Protein AF-A0A8T5P293-F1 (afdb_monomer_lite)

Sequence (88 aa):
MKQEMSSVDVAALVKELRPRLLDAKIMKIYQHSPDELRIGLHIFKEGRTNLVIEAGRRLHLTAHPEEAQKLPQSFPMLLRKHLTGGRI

pLDDT: mean 89.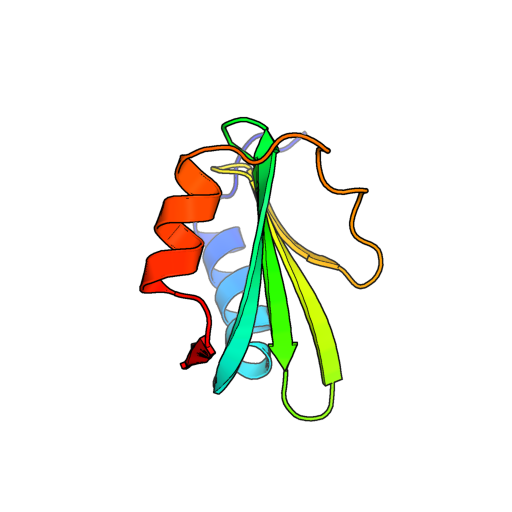95, std 7.84, range [54.69, 96.75]

Foldseek 3Di:
DDAFDDPVNVVVVCVVCVVFQAFWAWAAKAAPDPQKIKTWTQTPPVGIWIWIGGPRHDTDIDPDDDDGDPDDDPVSVVCCVPRHRHGD

Radius of gyration: 13.33 Å; chains: 1; bounding box: 36×22×31 Å

Secondary structure (DSSP, 8-state):
---S--HHHHHHHHHHHHHHHTTPEEEEEEEEETTEEEEEEEETTTEEEEEEEETTTEEEEESSPPPPPSSPPHHHHHHHHHHTT-B-

Structure (mmCIF, N/CA/C/O backbone):
data_AF-A0A8T5P293-F1
#
_entry.id   AF-A0A8T5P293-F1
#
loop_
_atom_site.group_PDB
_atom_site.id
_atom_site.type_symbol
_atom_site.label_atom_id
_atom_site.label_alt_id
_atom_site.label_comp_id
_atom_site.label_asym_id
_atom_site.label_entity_id
_atom_site.label_seq_id
_atom_site.pdbx_PDB_ins_code
_atom_site.Cartn_x
_atom_site.Cartn_y
_atom_site.Cartn_z
_atom_site.occupancy
_atom_site.B_iso_or_equiv
_atom_site.auth_seq_id
_atom_site.auth_comp_id
_atom_site.auth_asym_id
_atom_site.auth_atom_id
_atom_site.pdbx_PDB_model_num
ATOM 1 N N . MET A 1 1 ? -26.466 7.365 -2.643 1.00 54.69 1 MET A N 1
ATOM 2 C CA . MET A 1 1 ? -24.985 7.390 -2.689 1.00 54.69 1 MET A CA 1
ATOM 3 C C . MET A 1 1 ? -24.495 5.980 -2.394 1.00 54.69 1 MET A C 1
ATOM 5 O O . MET A 1 1 ? -25.001 5.395 -1.445 1.00 54.69 1 MET A O 1
ATOM 9 N N . LYS A 1 2 ? -23.620 5.398 -3.225 1.00 57.69 2 LYS A N 1
ATOM 10 C CA . LYS A 1 2 ? -23.153 4.008 -3.060 1.00 57.69 2 LYS A CA 1
ATOM 11 C C . LYS A 1 2 ? -22.301 3.923 -1.785 1.00 57.69 2 LYS A C 1
ATOM 13 O O . LYS A 1 2 ? -21.346 4.684 -1.660 1.00 57.69 2 LYS A O 1
ATOM 18 N N . GLN A 1 3 ? -22.703 3.092 -0.824 1.00 69.62 3 GLN A N 1
ATOM 19 C CA . GLN A 1 3 ? -22.048 3.009 0.490 1.00 69.62 3 GLN A CA 1
ATOM 20 C C . GLN A 1 3 ? -20.843 2.060 0.490 1.00 69.62 3 GLN A C 1
ATOM 22 O O . GLN A 1 3 ? -19.923 2.273 1.273 1.00 69.62 3 GLN A O 1
ATOM 27 N N . GLU A 1 4 ? -20.821 1.081 -0.419 1.00 83.25 4 GLU A N 1
ATOM 28 C CA . GLU A 1 4 ? -19.821 0.012 -0.453 1.00 83.25 4 GLU A CA 1
ATOM 29 C C . GLU A 1 4 ? -19.391 -0.329 -1.887 1.00 83.25 4 GLU A C 1
ATOM 31 O O . GLU A 1 4 ? -20.150 -0.142 -2.850 1.00 83.25 4 GLU A O 1
ATOM 36 N N . MET A 1 5 ? -18.170 -0.847 -2.032 1.00 87.31 5 MET A N 1
ATOM 37 C CA . MET A 1 5 ? -17.677 -1.378 -3.304 1.00 87.31 5 MET A CA 1
ATOM 38 C C . MET A 1 5 ? -18.323 -2.731 -3.608 1.00 87.31 5 MET A C 1
ATOM 40 O O . MET A 1 5 ? -18.227 -3.680 -2.835 1.00 87.31 5 MET A O 1
ATOM 44 N N . SER A 1 6 ? -18.933 -2.836 -4.783 1.00 91.75 6 SER A N 1
ATOM 45 C CA . SER A 1 6 ? -19.396 -4.105 -5.341 1.00 91.75 6 SER A CA 1
ATOM 46 C C . SER A 1 6 ? -18.247 -4.874 -5.999 1.00 91.75 6 SER A C 1
ATOM 48 O O . SER A 1 6 ? -17.202 -4.309 -6.329 1.00 91.75 6 SER A O 1
ATOM 50 N N . SER A 1 7 ? -18.454 -6.165 -6.266 1.00 91.81 7 SER A N 1
ATOM 51 C CA . SER A 1 7 ? -17.470 -7.019 -6.948 1.00 91.81 7 SER A CA 1
ATOM 52 C C . SER A 1 7 ? -17.032 -6.474 -8.312 1.00 91.81 7 SER A C 1
ATOM 54 O O . SER A 1 7 ? -15.866 -6.603 -8.681 1.00 91.81 7 SER A O 1
ATOM 56 N N . VAL A 1 8 ? -17.941 -5.822 -9.042 1.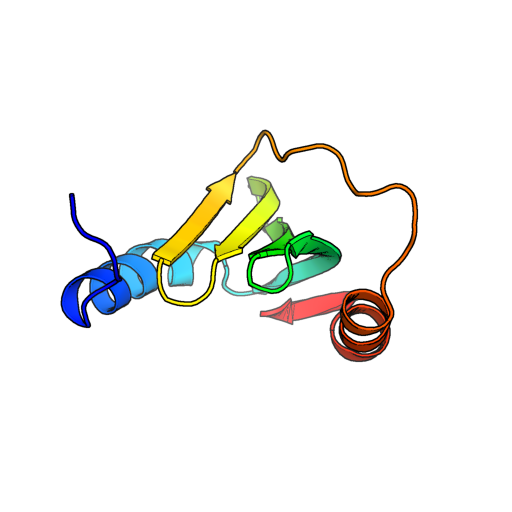00 93.25 8 VAL A N 1
ATOM 57 C CA . VAL A 1 8 ? -17.646 -5.191 -10.337 1.00 93.25 8 VAL A CA 1
ATOM 58 C C . VAL A 1 8 ? -16.704 -3.997 -10.169 1.00 93.25 8 VAL A C 1
ATOM 60 O O . VAL A 1 8 ? -15.770 -3.850 -10.956 1.00 93.25 8 VAL A O 1
ATOM 63 N N . ASP A 1 9 ? -16.893 -3.184 -9.123 1.00 91.81 9 ASP A N 1
ATOM 64 C CA . ASP A 1 9 ? -16.001 -2.050 -8.845 1.00 91.81 9 ASP A CA 1
ATOM 65 C C . ASP A 1 9 ? -14.598 -2.552 -8.488 1.00 91.81 9 ASP A C 1
ATOM 67 O O . ASP A 1 9 ? -13.605 -2.050 -9.008 1.00 91.81 9 ASP A O 1
ATOM 71 N N . VAL A 1 10 ? -14.510 -3.596 -7.655 1.00 92.50 10 VAL A N 1
ATOM 72 C CA . VAL A 1 10 ? -13.230 -4.220 -7.289 1.00 92.50 10 VAL A CA 1
ATOM 73 C C . VAL A 1 10 ? -12.528 -4.786 -8.525 1.00 92.50 10 VAL A C 1
ATOM 75 O O . VAL A 1 10 ? -11.330 -4.568 -8.699 1.00 92.50 10 VAL A O 1
ATOM 78 N N . ALA A 1 11 ? -13.255 -5.463 -9.418 1.00 95.19 11 ALA A N 1
ATOM 79 C CA . ALA A 1 11 ? -12.686 -5.992 -10.656 1.00 95.19 11 ALA A CA 1
ATOM 80 C C . ALA A 1 11 ? -12.123 -4.878 -11.558 1.00 95.19 11 ALA A C 1
ATOM 82 O O . ALA A 1 11 ? -11.028 -5.021 -12.108 1.00 95.19 11 ALA A O 1
ATOM 83 N N . ALA A 1 12 ? -12.838 -3.756 -11.676 1.00 94.62 12 ALA A N 1
ATOM 84 C CA . ALA A 1 12 ? -12.370 -2.591 -12.421 1.00 94.62 12 ALA A CA 1
ATOM 85 C C . ALA A 1 12 ? -11.117 -1.966 -11.780 1.00 94.62 12 ALA A C 1
ATOM 87 O O . ALA A 1 12 ? -10.129 -1.734 -12.477 1.00 94.62 12 ALA A O 1
ATOM 88 N N . LEU A 1 13 ? -11.113 -1.784 -10.454 1.00 93.69 13 LEU A N 1
ATOM 89 C CA . LEU A 1 13 ? -9.972 -1.244 -9.706 1.00 93.69 13 LEU A CA 1
ATOM 90 C C . LEU A 1 13 ? -8.721 -2.114 -9.847 1.00 93.69 13 LEU A C 1
ATOM 92 O O . LEU A 1 13 ? -7.630 -1.600 -10.084 1.00 93.69 13 LEU A O 1
ATOM 96 N N . VAL A 1 14 ? -8.862 -3.438 -9.749 1.00 93.44 14 VAL A N 1
ATOM 97 C CA . VAL A 1 14 ? -7.736 -4.364 -9.938 1.00 93.44 14 VAL A CA 1
ATOM 98 C C . VAL A 1 14 ? -7.179 -4.249 -11.356 1.00 93.44 14 VAL A C 1
ATOM 100 O O . VAL A 1 14 ? -5.960 -4.217 -11.527 1.00 93.44 14 VAL A O 1
ATOM 103 N N . LYS A 1 15 ? -8.047 -4.150 -12.372 1.00 95.62 15 LYS A N 1
ATOM 104 C CA . LYS A 1 15 ? -7.628 -3.976 -13.769 1.00 95.62 15 LYS A CA 1
ATOM 105 C C . LYS A 1 15 ? -6.852 -2.671 -13.981 1.00 95.62 15 LYS A C 1
ATOM 107 O O . LYS A 1 15 ? -5.886 -2.673 -14.740 1.00 95.62 15 LYS A O 1
ATOM 112 N N . GLU A 1 16 ? -7.249 -1.589 -13.317 1.00 93.81 16 GLU A N 1
ATOM 113 C CA . GLU A 1 16 ? -6.587 -0.284 -13.421 1.00 93.81 16 GLU A CA 1
ATOM 114 C C . GLU A 1 16 ? -5.249 -0.236 -12.669 1.00 93.81 16 GLU A C 1
ATOM 116 O O . GLU A 1 16 ? -4.245 0.248 -13.193 1.00 93.81 16 GLU A O 1
ATOM 121 N N . LEU A 1 17 ? -5.216 -0.747 -11.437 1.00 93.19 17 LEU A N 1
ATOM 122 C CA . LEU A 1 17 ? -4.087 -0.537 -10.531 1.00 93.19 17 LEU A CA 1
ATOM 123 C C . LEU A 1 17 ? -2.986 -1.577 -10.677 1.00 93.19 17 LEU A C 1
ATOM 125 O O . LEU A 1 17 ? -1.815 -1.239 -10.514 1.00 93.19 17 LEU A O 1
ATOM 129 N N . ARG A 1 18 ? -3.319 -2.827 -11.020 1.00 93.56 18 ARG A N 1
ATOM 130 C CA . ARG A 1 18 ? -2.328 -3.899 -11.183 1.00 93.56 18 ARG A CA 1
ATOM 131 C C . ARG A 1 18 ? -1.139 -3.513 -12.077 1.00 93.56 18 ARG A C 1
ATOM 133 O O . ARG A 1 18 ? -0.018 -3.706 -11.617 1.00 93.56 18 ARG A O 1
ATOM 140 N N . PRO A 1 19 ? -1.313 -2.965 -13.298 1.00 92.56 19 PRO A N 1
ATOM 141 C CA . PRO A 1 19 ? -0.171 -2.626 -14.152 1.00 92.56 19 PRO A CA 1
ATOM 142 C C . PRO A 1 19 ? 0.699 -1.491 -13.596 1.00 92.56 19 PRO A C 1
ATOM 144 O O . PRO A 1 19 ? 1.863 -1.397 -13.967 1.00 92.56 19 PRO A O 1
ATOM 147 N N . ARG A 1 20 ? 0.156 -0.640 -12.715 1.00 91.62 20 ARG A N 1
ATOM 148 C CA . ARG A 1 20 ? 0.881 0.489 -12.109 1.00 91.62 20 ARG A CA 1
ATOM 149 C C . ARG A 1 20 ? 1.585 0.112 -10.810 1.00 91.62 20 ARG A C 1
ATOM 151 O O . ARG A 1 20 ? 2.620 0.679 -10.485 1.00 91.62 20 ARG A O 1
ATOM 158 N N . LEU A 1 21 ? 1.000 -0.806 -10.042 1.00 92.44 21 LEU A N 1
ATOM 159 C CA . LEU A 1 21 ? 1.487 -1.173 -8.712 1.00 92.44 21 LEU A CA 1
ATOM 160 C C . LEU A 1 21 ? 2.443 -2.363 -8.709 1.00 92.44 21 LEU A C 1
ATOM 162 O O . LEU A 1 21 ? 3.126 -2.554 -7.707 1.00 92.44 21 LEU A O 1
ATOM 166 N N . LEU A 1 22 ? 2.501 -3.140 -9.792 1.00 93.00 22 LEU A N 1
ATOM 167 C CA . LEU A 1 22 ? 3.437 -4.255 -9.908 1.00 93.00 22 LEU A CA 1
ATOM 168 C C . LEU A 1 22 ? 4.879 -3.761 -9.711 1.00 93.00 22 LEU A C 1
ATOM 170 O O . LEU A 1 22 ? 5.272 -2.749 -10.293 1.00 93.00 22 LEU A O 1
ATOM 174 N N . ASP A 1 23 ? 5.649 -4.454 -8.874 1.00 93.81 23 ASP A N 1
ATOM 175 C CA . ASP A 1 23 ? 7.019 -4.109 -8.481 1.00 93.81 23 ASP A CA 1
ATOM 176 C C . ASP A 1 23 ? 7.178 -2.768 -7.738 1.00 93.81 23 ASP A C 1
ATOM 178 O O . ASP A 1 23 ? 8.304 -2.340 -7.441 1.00 93.81 23 ASP A O 1
ATOM 182 N N . ALA A 1 24 ? 6.078 -2.100 -7.371 1.00 95.44 24 ALA A N 1
ATOM 183 C CA . ALA A 1 24 ? 6.144 -0.875 -6.588 1.00 95.44 24 ALA A CA 1
ATOM 184 C C . ALA A 1 24 ? 6.737 -1.161 -5.203 1.00 95.44 24 ALA A C 1
ATOM 186 O O . ALA A 1 24 ? 6.346 -2.098 -4.504 1.00 95.44 24 ALA A O 1
ATOM 187 N N . LYS A 1 25 ? 7.681 -0.319 -4.776 1.00 96.44 25 LYS A N 1
ATOM 188 C CA . LYS A 1 25 ? 8.338 -0.465 -3.476 1.00 96.44 25 LYS A CA 1
ATOM 189 C C . LYS A 1 25 ? 7.496 0.170 -2.377 1.00 9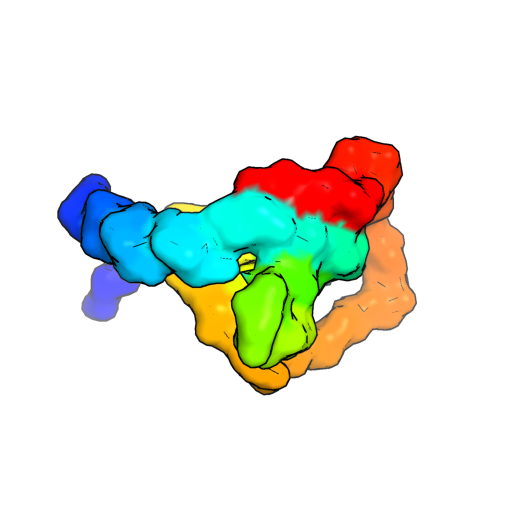6.44 25 LYS A C 1
ATOM 191 O O . LYS A 1 25 ? 7.151 1.350 -2.454 1.00 96.44 25 LYS A O 1
ATOM 196 N N . ILE A 1 26 ? 7.240 -0.585 -1.316 1.00 96.75 26 ILE A N 1
ATOM 197 C CA . ILE A 1 26 ? 6.535 -0.100 -0.131 1.00 96.75 26 ILE A CA 1
ATOM 198 C C . ILE A 1 26 ? 7.477 0.778 0.695 1.00 96.75 26 ILE A C 1
ATOM 200 O O . ILE A 1 26 ? 8.567 0.361 1.090 1.00 96.75 26 ILE A O 1
ATOM 204 N N . MET A 1 27 ? 7.043 2.007 0.968 1.00 94.81 27 MET A N 1
ATOM 205 C CA . MET A 1 27 ? 7.799 3.005 1.721 1.00 94.81 27 MET A CA 1
ATOM 206 C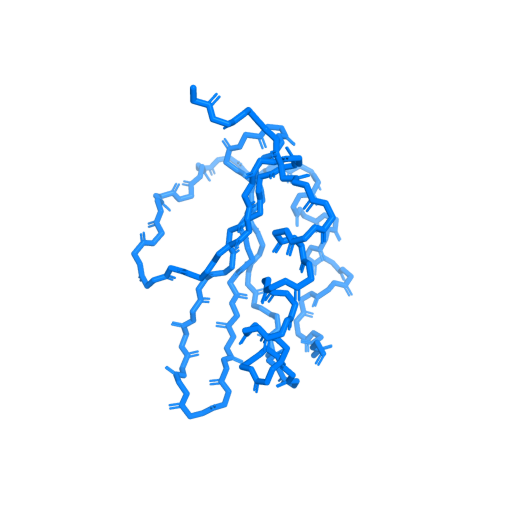 C . MET A 1 27 ? 7.243 3.139 3.143 1.00 94.81 27 MET A C 1
ATOM 208 O O . MET A 1 27 ? 7.564 2.339 4.011 1.00 94.81 27 MET A O 1
ATOM 212 N N . LYS A 1 28 ? 6.414 4.150 3.422 1.00 92.50 28 LYS A N 1
ATOM 213 C CA . LYS A 1 28 ? 5.856 4.390 4.762 1.00 92.50 28 LYS A CA 1
ATOM 214 C C . LYS A 1 28 ? 4.363 4.102 4.773 1.00 92.50 28 LYS A C 1
ATOM 216 O O . LYS A 1 28 ? 3.654 4.557 3.886 1.00 92.50 28 LYS A O 1
ATOM 221 N N . ILE A 1 29 ? 3.887 3.423 5.812 1.00 94.38 29 ILE A N 1
ATOM 222 C CA . ILE A 1 29 ? 2.465 3.098 5.999 1.00 94.38 29 ILE A CA 1
ATOM 223 C C . ILE A 1 29 ? 1.888 3.957 7.120 1.00 94.38 29 ILE A C 1
ATOM 225 O O . ILE A 1 29 ? 2.546 4.139 8.138 1.00 94.38 29 ILE A O 1
ATOM 229 N N . TYR A 1 30 ? 0.691 4.499 6.963 1.00 92.94 30 TYR A N 1
ATOM 230 C CA . TYR A 1 30 ? 0.010 5.365 7.923 1.00 92.94 30 TYR A CA 1
ATOM 231 C C . TYR A 1 30 ? -1.434 4.907 8.081 1.00 92.94 30 TYR A C 1
ATOM 233 O O . TYR A 1 30 ? -1.982 4.302 7.168 1.00 92.94 30 TYR A O 1
ATOM 241 N N . GLN A 1 31 ? -2.044 5.225 9.215 1.00 91.31 31 GLN A N 1
ATOM 242 C CA . GLN A 1 31 ? -3.465 5.008 9.456 1.00 91.31 31 GLN A CA 1
ATOM 243 C C . GLN A 1 31 ? -4.079 6.351 9.844 1.00 91.31 31 GLN A C 1
ATOM 245 O O . GLN A 1 31 ? -3.550 7.024 10.732 1.00 91.31 31 GLN A O 1
ATOM 250 N N . HIS A 1 32 ? -5.122 6.759 9.123 1.00 87.38 32 HIS A N 1
ATOM 251 C CA . HIS A 1 32 ? -5.817 8.034 9.335 1.00 87.38 32 HIS A CA 1
ATOM 252 C C . HIS A 1 32 ? -7.074 7.849 10.192 1.00 87.38 32 HIS A C 1
ATOM 254 O O . HIS A 1 32 ? -7.391 8.713 11.007 1.00 87.38 32 HIS A O 1
ATOM 260 N N . SER A 1 33 ? -7.727 6.695 10.081 1.00 87.62 33 SER A N 1
ATOM 261 C CA . SER A 1 33 ? -8.839 6.245 10.923 1.00 87.62 33 SER A CA 1
ATOM 262 C C . SER A 1 33 ? -8.731 4.723 11.123 1.00 87.62 33 SER A C 1
ATOM 264 O O . SER A 1 33 ? -7.920 4.093 10.441 1.00 87.62 33 SER A O 1
ATOM 266 N N . PRO A 1 34 ? -9.505 4.095 12.028 1.00 88.31 34 PRO A N 1
ATOM 267 C CA . PRO A 1 34 ? -9.487 2.638 12.199 1.00 88.31 34 PRO A CA 1
ATOM 268 C C . PRO A 1 34 ? -9.632 1.862 10.881 1.00 88.31 34 PRO A C 1
ATOM 270 O O . PRO A 1 34 ? -8.925 0.876 10.686 1.00 88.31 34 PRO A O 1
ATOM 273 N N . ASP A 1 35 ? -10.434 2.389 9.953 1.00 91.44 35 ASP A N 1
ATOM 274 C CA . ASP A 1 35 ? -10.766 1.742 8.681 1.00 91.44 35 ASP A CA 1
ATOM 275 C C . ASP A 1 35 ? -9.992 2.302 7.476 1.00 91.44 35 ASP A C 1
ATOM 277 O O . ASP A 1 35 ? -10.117 1.765 6.375 1.00 91.44 35 ASP A O 1
ATOM 281 N N . GLU A 1 36 ? -9.185 3.358 7.657 1.00 92.25 36 GLU A N 1
ATOM 282 C CA . GLU A 1 36 ? -8.438 4.012 6.576 1.00 92.25 36 GLU A CA 1
ATOM 283 C C . GLU A 1 36 ? -6.915 3.884 6.737 1.00 92.25 36 GLU A C 1
ATOM 285 O O . GLU A 1 36 ? -6.294 4.437 7.655 1.00 92.25 36 GLU A O 1
ATOM 290 N N . LEU A 1 37 ? -6.295 3.211 5.765 1.00 93.25 37 LEU A N 1
ATOM 291 C CA . LEU A 1 37 ? -4.858 3.011 5.645 1.00 93.25 37 LEU A CA 1
ATOM 292 C C . LEU A 1 37 ? -4.301 3.770 4.437 1.00 93.25 37 LEU A C 1
ATOM 294 O O . LEU A 1 37 ? -4.816 3.685 3.325 1.00 93.25 37 LEU A O 1
ATOM 298 N N . ARG A 1 38 ? -3.161 4.429 4.629 1.00 94.06 38 ARG A N 1
ATOM 299 C CA . ARG A 1 38 ? -2.366 5.018 3.553 1.00 94.06 38 ARG A CA 1
ATOM 300 C C . ARG A 1 38 ? -1.017 4.328 3.443 1.00 94.06 38 ARG A C 1
ATOM 302 O O . ARG A 1 38 ? -0.202 4.390 4.362 1.00 94.06 38 ARG A O 1
ATOM 309 N N . ILE A 1 39 ? -0.726 3.762 2.282 1.00 95.19 39 ILE A N 1
ATOM 310 C CA . ILE A 1 39 ? 0.556 3.146 1.950 1.00 95.19 39 ILE A CA 1
ATOM 311 C C . ILE A 1 39 ? 1.297 4.062 0.977 1.00 95.19 39 ILE A C 1
ATOM 313 O O . ILE A 1 39 ? 0.882 4.265 -0.159 1.00 95.19 39 ILE A O 1
ATOM 317 N N . GLY A 1 40 ? 2.416 4.625 1.416 1.00 95.19 40 GLY A N 1
ATOM 318 C CA . GLY A 1 40 ? 3.346 5.318 0.537 1.00 95.19 40 GLY A CA 1
ATOM 319 C C . GLY A 1 40 ? 4.101 4.307 -0.317 1.00 95.19 40 GLY A C 1
ATOM 320 O O . GLY A 1 40 ? 4.714 3.384 0.219 1.00 95.19 40 GLY A O 1
ATOM 321 N N . LEU A 1 41 ? 4.087 4.514 -1.625 1.00 95.88 41 LEU A N 1
ATOM 322 C CA . LEU A 1 41 ? 4.697 3.657 -2.630 1.00 95.88 41 LEU A CA 1
ATOM 323 C C . LEU A 1 41 ? 5.717 4.441 -3.452 1.00 95.88 41 LEU A C 1
ATOM 325 O O . LEU A 1 41 ? 5.608 5.656 -3.636 1.00 95.88 41 LEU A O 1
ATOM 329 N N . HIS A 1 42 ? 6.708 3.728 -3.967 1.00 95.00 42 HIS A N 1
ATOM 330 C CA . HIS A 1 42 ? 7.577 4.212 -5.025 1.00 95.00 42 HIS A CA 1
ATOM 331 C C . HIS A 1 42 ? 7.384 3.329 -6.255 1.00 95.00 42 HIS A C 1
ATOM 333 O O . HIS A 1 42 ? 7.798 2.169 -6.261 1.00 95.00 42 HIS A O 1
ATOM 339 N N . ILE A 1 43 ? 6.720 3.882 -7.265 1.00 93.25 43 ILE A N 1
ATOM 340 C CA . ILE A 1 43 ? 6.426 3.212 -8.529 1.00 93.25 43 ILE A CA 1
ATOM 341 C C . ILE A 1 43 ? 7.548 3.548 -9.512 1.00 93.25 43 ILE A C 1
ATOM 343 O O . ILE A 1 43 ? 7.966 4.705 -9.631 1.00 93.25 43 ILE A O 1
ATOM 347 N N . PHE A 1 44 ? 8.047 2.538 -10.223 1.00 86.69 44 PHE A N 1
ATOM 348 C CA . PHE A 1 44 ? 9.088 2.737 -11.225 1.00 86.69 44 PHE A CA 1
ATOM 349 C C . PHE A 1 44 ? 8.587 3.684 -12.328 1.00 86.69 44 PHE A C 1
ATOM 351 O O . PHE A 1 44 ? 7.492 3.505 -12.850 1.00 86.69 44 PHE A O 1
ATOM 358 N N . LYS A 1 45 ? 9.381 4.704 -12.675 1.00 86.75 45 LYS A N 1
ATOM 359 C CA . LYS A 1 45 ? 9.065 5.790 -13.632 1.00 86.75 45 LYS A CA 1
ATOM 360 C C . LYS A 1 45 ? 7.987 6.803 -13.213 1.00 86.75 45 LYS A C 1
ATOM 362 O O . LYS A 1 45 ? 8.058 7.929 -13.688 1.00 86.75 45 LYS A O 1
ATOM 367 N N . GLU A 1 46 ? 7.053 6.468 -12.322 1.00 87.88 46 GLU A N 1
ATOM 368 C CA . GLU A 1 46 ? 6.063 7.438 -11.803 1.00 87.88 46 GLU A CA 1
ATOM 369 C C . GLU A 1 46 ? 6.550 8.171 -10.538 1.00 87.88 46 GLU A C 1
ATOM 371 O O . GLU A 1 46 ? 6.113 9.280 -10.240 1.00 87.88 46 GLU A O 1
ATOM 376 N N . GLY A 1 47 ? 7.480 7.574 -9.788 1.00 90.31 47 GLY A N 1
ATOM 377 C CA . GLY A 1 47 ? 8.023 8.161 -8.569 1.00 90.31 47 GLY A CA 1
ATOM 378 C C . GLY A 1 47 ? 7.165 7.877 -7.335 1.00 90.31 47 GLY A C 1
ATOM 379 O O . GLY A 1 47 ? 6.638 6.778 -7.153 1.00 90.31 47 GLY A O 1
ATOM 380 N N . ARG A 1 48 ? 7.105 8.838 -6.406 1.00 91.75 48 ARG A N 1
ATOM 381 C CA . ARG A 1 48 ? 6.424 8.654 -5.118 1.00 91.75 48 ARG A CA 1
ATOM 382 C C . ARG A 1 48 ? 4.919 8.868 -5.270 1.00 91.75 48 ARG A C 1
ATOM 384 O O . ARG A 1 48 ? 4.487 9.962 -5.605 1.00 91.75 48 ARG A O 1
ATOM 391 N N . THR A 1 49 ? 4.146 7.853 -4.910 1.00 93.44 49 THR A N 1
ATOM 392 C CA . THR A 1 49 ? 2.678 7.867 -4.926 1.00 93.44 49 THR A CA 1
ATOM 393 C C . THR A 1 49 ? 2.148 7.350 -3.592 1.00 93.44 49 THR A C 1
ATOM 395 O O . THR A 1 49 ? 2.873 6.702 -2.839 1.00 93.44 49 THR A O 1
ATOM 398 N N . ASN A 1 50 ? 0.897 7.649 -3.252 1.00 94.56 50 ASN A N 1
ATOM 399 C CA . ASN A 1 50 ? 0.256 7.114 -2.056 1.00 94.56 50 ASN A CA 1
ATOM 400 C C . ASN A 1 50 ? -0.983 6.323 -2.457 1.00 94.56 50 ASN A C 1
ATOM 402 O O . ASN A 1 50 ? -1.832 6.840 -3.172 1.00 94.56 50 ASN A O 1
ATOM 406 N N . LEU A 1 51 ? -1.083 5.089 -1.984 1.00 95.06 51 LEU A N 1
ATOM 407 C CA . LEU A 1 51 ? -2.278 4.267 -2.081 1.00 95.06 51 LEU A CA 1
ATOM 408 C C . LEU A 1 51 ? -3.105 4.466 -0.811 1.00 95.06 51 LEU A C 1
ATOM 410 O O . LEU A 1 51 ? -2.602 4.231 0.287 1.00 95.06 51 LEU A O 1
ATOM 414 N N . VAL A 1 52 ? -4.350 4.901 -0.958 1.00 95.25 52 VAL A N 1
ATOM 415 C CA . VAL A 1 52 ? -5.313 5.032 0.140 1.00 95.25 52 VAL A CA 1
ATOM 416 C C . VAL A 1 52 ? -6.319 3.897 0.036 1.00 95.25 52 VAL A C 1
ATOM 418 O O . VAL A 1 52 ? -6.847 3.629 -1.044 1.00 95.25 52 VAL A O 1
ATOM 421 N N . ILE A 1 53 ? -6.561 3.233 1.159 1.00 94.00 53 ILE A N 1
ATOM 422 C CA . ILE A 1 53 ? -7.480 2.111 1.302 1.00 94.00 53 ILE A CA 1
ATOM 423 C C . ILE A 1 53 ? -8.408 2.439 2.463 1.00 94.00 53 ILE A C 1
ATOM 425 O O . ILE A 1 53 ? -7.948 2.574 3.591 1.00 94.00 53 ILE A O 1
ATOM 429 N N . GLU A 1 54 ? -9.701 2.532 2.187 1.00 93.12 54 GLU A N 1
ATOM 430 C CA . GLU A 1 54 ? -10.747 2.617 3.200 1.00 93.12 54 GLU A CA 1
ATOM 431 C C . GLU A 1 54 ? -11.593 1.347 3.110 1.00 93.12 54 GLU A C 1
ATOM 433 O O . GLU A 1 54 ? -12.169 1.048 2.055 1.00 93.12 54 GLU A O 1
ATOM 438 N N . ALA A 1 55 ? -11.621 0.575 4.196 1.00 90.25 55 ALA A N 1
ATOM 439 C CA . ALA A 1 55 ? -12.233 -0.746 4.229 1.00 90.25 55 ALA A CA 1
ATOM 440 C C . ALA A 1 55 ? -13.690 -0.700 3.737 1.00 90.25 55 ALA A C 1
ATOM 442 O O . ALA A 1 55 ? -14.496 0.107 4.190 1.00 90.25 55 ALA A O 1
ATOM 443 N N . GLY A 1 56 ? -14.014 -1.541 2.749 1.00 85.94 56 GLY A N 1
ATOM 444 C CA . GLY A 1 56 ? -15.354 -1.641 2.157 1.00 85.94 56 GLY A CA 1
ATOM 445 C C . GLY A 1 56 ? -15.787 -0.465 1.271 1.00 85.94 56 GLY A C 1
ATOM 446 O O . GLY A 1 56 ? -16.755 -0.609 0.529 1.00 85.94 56 GLY A O 1
ATOM 447 N N . ARG A 1 57 ? -15.074 0.671 1.279 1.00 90.75 57 ARG A N 1
ATOM 448 C CA . ARG A 1 57 ? -15.553 1.919 0.659 1.00 90.75 57 ARG A CA 1
ATOM 449 C C . ARG A 1 57 ? -14.771 2.355 -0.570 1.00 90.75 57 ARG A C 1
ATOM 451 O O . ARG A 1 57 ? -15.389 2.666 -1.586 1.00 90.75 57 ARG A O 1
ATOM 458 N N . ARG A 1 58 ? -13.437 2.419 -0.499 1.00 90.38 58 ARG A N 1
ATOM 459 C CA . ARG A 1 58 ? -12.615 2.925 -1.615 1.00 90.38 58 ARG A CA 1
ATOM 460 C C . ARG A 1 58 ? -11.174 2.440 -1.569 1.00 90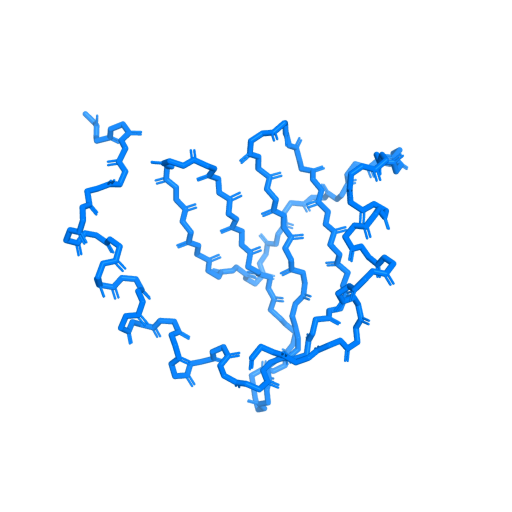.38 58 ARG A C 1
ATOM 462 O O . ARG A 1 58 ? -10.602 2.226 -0.505 1.00 90.38 58 ARG A O 1
ATOM 469 N N . LEU A 1 59 ? -10.562 2.365 -2.746 1.00 93.38 59 LEU A N 1
ATOM 470 C CA . LEU A 1 59 ? -9.136 2.119 -2.921 1.00 93.38 59 LEU A CA 1
ATOM 471 C C . LEU A 1 59 ? -8.651 2.928 -4.127 1.00 93.38 59 LEU A C 1
ATOM 473 O O . LEU A 1 59 ? -9.196 2.778 -5.216 1.00 93.38 59 LEU A O 1
ATOM 477 N N . HIS A 1 60 ? -7.681 3.824 -3.937 1.00 93.19 60 HIS A N 1
ATOM 478 C CA . HIS A 1 60 ? -7.222 4.725 -5.003 1.00 93.19 60 HIS A CA 1
ATOM 479 C C . HIS A 1 60 ? -5.812 5.277 -4.757 1.00 93.19 60 HIS A C 1
ATOM 481 O O . HIS A 1 60 ? -5.310 5.280 -3.631 1.00 93.19 60 HIS A O 1
ATOM 487 N N . LEU A 1 61 ? -5.178 5.774 -5.822 1.00 93.75 61 LEU A N 1
ATOM 488 C CA . LEU A 1 61 ? -3.892 6.468 -5.753 1.00 93.75 61 LEU A CA 1
ATOM 489 C C . LEU A 1 61 ? -4.094 7.978 -5.605 1.00 93.75 61 LEU A C 1
ATOM 491 O O . LEU A 1 61 ? -4.964 8.561 -6.247 1.00 93.75 61 LEU A O 1
ATOM 495 N N . THR A 1 62 ? -3.254 8.620 -4.797 1.00 91.12 62 THR A N 1
ATOM 496 C CA . THR A 1 62 ? -3.233 10.074 -4.627 1.00 91.12 62 THR A CA 1
ATOM 497 C C . THR A 1 62 ? -1.808 10.630 -4.624 1.00 91.12 62 THR A C 1
ATOM 499 O O . THR A 1 62 ? -0.888 10.082 -4.001 1.00 91.12 62 THR A O 1
ATOM 502 N N . ALA A 1 63 ? -1.642 11.757 -5.319 1.00 84.62 63 ALA A N 1
ATOM 503 C CA . ALA A 1 63 ? -0.437 12.583 -5.280 1.00 84.62 63 ALA A CA 1
ATOM 504 C C . ALA A 1 63 ? -0.435 13.558 -4.087 1.00 84.62 63 ALA A C 1
ATOM 506 O O . ALA A 1 63 ? 0.632 13.975 -3.641 1.00 84.62 63 ALA A O 1
ATOM 507 N N . HIS A 1 64 ? -1.611 13.872 -3.534 1.00 82.94 64 HIS A N 1
ATOM 508 C CA . HIS A 1 64 ? -1.801 14.852 -2.463 1.00 82.94 64 HIS A CA 1
ATOM 509 C C . HIS A 1 64 ? -2.473 14.173 -1.267 1.00 82.94 64 HIS A C 1
ATOM 511 O O . HIS A 1 64 ? -3.692 14.249 -1.115 1.00 82.94 64 HIS A O 1
ATOM 517 N N . PRO A 1 65 ? -1.720 13.419 -0.454 1.00 81.38 65 PRO A N 1
ATOM 518 C CA . PRO A 1 65 ? -2.303 12.752 0.692 1.00 81.38 65 PRO A CA 1
ATOM 519 C C . PRO A 1 65 ? -2.463 13.726 1.871 1.00 81.38 65 PRO A C 1
ATOM 521 O O . PRO A 1 65 ? -1.687 14.670 2.014 1.00 81.38 65 PRO A O 1
ATOM 524 N N . GLU A 1 66 ? -3.414 13.444 2.758 1.00 78.44 66 GLU A N 1
ATOM 525 C CA . GLU A 1 66 ? -3.615 14.219 3.989 1.00 78.44 66 GLU A CA 1
ATOM 526 C C . GLU A 1 66 ? -2.412 14.138 4.942 1.00 78.44 66 GLU A C 1
ATOM 528 O O . GLU A 1 66 ? -1.576 13.232 4.857 1.00 78.44 66 GLU A O 1
ATOM 533 N N . GLU A 1 67 ? -2.296 15.065 5.889 1.00 79.44 67 GLU A N 1
ATOM 534 C CA . GLU A 1 67 ? -1.204 15.014 6.860 1.00 79.44 67 GLU A CA 1
ATOM 535 C C . GLU A 1 67 ? -1.281 13.760 7.739 1.00 79.44 67 GLU A C 1
ATOM 537 O O . GLU A 1 67 ? -2.345 13.291 8.141 1.00 79.44 67 GLU A O 1
ATOM 542 N N . ALA A 1 68 ? -0.117 13.174 8.026 1.00 78.88 68 ALA A N 1
ATOM 543 C CA . ALA A 1 68 ? -0.054 12.036 8.931 1.00 78.88 68 ALA A CA 1
ATOM 544 C C . ALA A 1 68 ? -0.413 12.473 10.356 1.00 78.88 68 ALA A C 1
ATOM 546 O O . ALA A 1 68 ? 0.046 13.518 10.817 1.00 78.88 68 ALA A O 1
ATOM 547 N N . GLN A 1 69 ? -1.129 11.620 11.092 1.00 75.31 69 GLN A N 1
ATOM 548 C CA . GLN A 1 69 ? -1.274 11.813 12.533 1.00 75.31 69 GLN A CA 1
ATOM 549 C C . GLN A 1 69 ? 0.107 11.875 13.209 1.00 75.31 69 GLN A C 1
ATOM 551 O O . GLN A 1 69 ? 1.019 11.113 12.872 1.00 75.31 69 GLN A O 1
ATOM 556 N N . LYS A 1 70 ? 0.253 12.784 14.181 1.00 71.12 70 LYS A N 1
ATOM 557 C CA . LYS A 1 70 ? 1.522 13.025 14.891 1.00 71.12 70 LYS A CA 1
ATOM 558 C C . LYS A 1 70 ? 1.934 11.855 15.792 1.00 71.12 70 LYS A C 1
ATOM 560 O O . LYS A 1 70 ? 3.125 11.657 16.019 1.00 7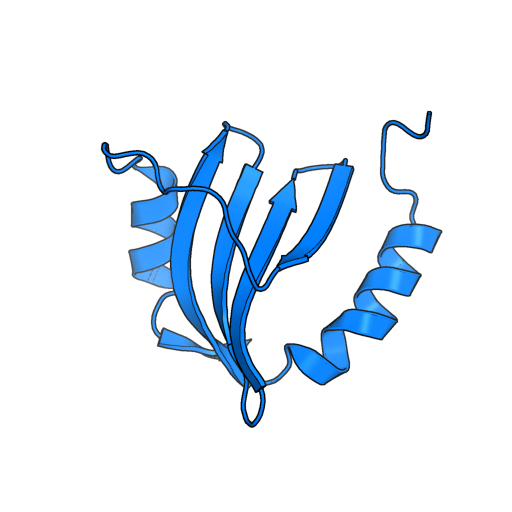1.12 70 LYS A O 1
ATOM 565 N N . LEU A 1 71 ? 0.967 11.080 16.287 1.00 75.69 71 LEU A N 1
ATOM 566 C CA . LEU A 1 71 ? 1.196 9.943 17.177 1.00 75.69 71 LEU A CA 1
ATOM 567 C C . LEU A 1 71 ? 1.214 8.628 16.379 1.00 75.69 71 LEU A C 1
ATOM 569 O O . LEU A 1 71 ? 0.231 8.308 15.707 1.00 75.69 71 LEU A O 1
ATOM 573 N N . PRO A 1 72 ? 2.314 7.856 16.424 1.00 74.12 72 PRO A N 1
ATOM 574 C CA . PRO A 1 72 ? 2.385 6.576 15.737 1.00 74.12 72 PRO A CA 1
ATOM 575 C C . PRO A 1 72 ? 1.472 5.547 16.417 1.00 74.12 72 PRO A C 1
ATOM 577 O O . PRO A 1 72 ? 1.628 5.244 17.595 1.00 74.12 72 PRO A O 1
ATOM 580 N N . GLN A 1 73 ? 0.540 4.988 15.647 1.00 86.19 73 GLN A N 1
ATOM 581 C CA . GLN A 1 73 ? -0.322 3.884 16.073 1.00 86.19 73 GLN A CA 1
ATOM 582 C C . GLN A 1 73 ? 0.410 2.536 15.946 1.00 86.19 73 GLN A C 1
ATOM 584 O O . GLN A 1 73 ? 1.252 2.354 15.057 1.00 86.19 73 GLN A O 1
ATOM 589 N N . SER A 1 74 ? 0.067 1.568 16.800 1.00 91.50 74 SER A N 1
ATOM 590 C CA . SER A 1 74 ? 0.723 0.250 16.851 1.00 91.50 74 SER A CA 1
ATOM 591 C C . SER A 1 74 ? 0.541 -0.564 15.564 1.00 91.50 74 SER A C 1
ATOM 593 O O . SER A 1 74 ? 1.484 -1.209 15.104 1.00 91.50 74 SER A O 1
ATOM 595 N N . PHE A 1 75 ? -0.632 -0.490 14.928 1.00 92.06 75 PHE A N 1
ATOM 596 C CA . PHE A 1 75 ? -0.934 -1.249 13.712 1.00 92.06 75 PHE A CA 1
ATOM 597 C C . PHE A 1 75 ? -0.080 -0.821 12.497 1.00 92.06 75 PHE A C 1
ATOM 599 O O . PHE A 1 75 ? 0.614 -1.673 11.936 1.00 92.06 75 PHE A O 1
ATOM 606 N N . PRO A 1 76 ? 0.024 0.476 12.130 1.00 92.44 76 PRO A N 1
ATOM 607 C CA . PRO A 1 76 ? 0.988 0.940 11.131 1.00 92.44 76 PRO A CA 1
ATOM 608 C C . PRO A 1 76 ? 2.433 0.564 11.444 1.00 92.44 76 PRO A C 1
ATOM 610 O O . PRO A 1 76 ? 3.203 0.306 10.521 1.00 92.44 76 PRO A O 1
ATOM 613 N N . MET A 1 77 ? 2.829 0.538 12.721 1.00 93.50 77 MET A N 1
ATOM 614 C CA . MET A 1 77 ? 4.177 0.114 13.108 1.00 93.50 77 MET A CA 1
ATOM 615 C C . MET A 1 77 ? 4.411 -1.372 12.830 1.00 93.50 77 MET A C 1
ATOM 617 O O . MET A 1 77 ? 5.460 -1.721 12.285 1.00 93.50 77 MET A O 1
ATOM 621 N N . LEU A 1 78 ? 3.434 -2.230 13.134 1.00 95.44 78 LEU A N 1
ATOM 622 C CA . LEU A 1 78 ? 3.484 -3.653 12.804 1.00 95.44 78 LEU A CA 1
ATOM 623 C C . LEU A 1 78 ? 3.614 -3.857 11.291 1.00 95.44 78 LEU A C 1
ATOM 625 O O . LEU A 1 78 ? 4.530 -4.541 10.839 1.00 95.44 78 LEU A O 1
ATOM 629 N N . LEU A 1 79 ? 2.766 -3.200 10.495 1.00 95.38 79 LEU A N 1
ATOM 630 C CA . LEU A 1 79 ? 2.845 -3.286 9.035 1.00 95.38 79 LEU A CA 1
ATOM 631 C C . LEU A 1 79 ? 4.199 -2.794 8.520 1.00 95.38 79 LEU A C 1
ATOM 633 O O . LEU A 1 79 ? 4.807 -3.439 7.671 1.00 95.38 79 LEU A O 1
ATOM 637 N N . ARG A 1 80 ? 4.722 -1.689 9.063 1.00 94.69 80 ARG A N 1
ATOM 638 C CA . ARG A 1 80 ? 6.042 -1.181 8.674 1.00 94.69 80 ARG A CA 1
ATOM 639 C C . ARG A 1 80 ? 7.153 -2.188 8.961 1.00 94.69 80 ARG A C 1
ATOM 641 O O . ARG A 1 80 ? 8.042 -2.308 8.126 1.00 94.69 80 ARG A O 1
ATOM 648 N N . LYS A 1 81 ? 7.100 -2.906 10.085 1.00 96.00 81 LYS A N 1
ATOM 649 C CA . LYS A 1 81 ? 8.087 -3.936 10.447 1.00 96.00 81 LYS A CA 1
ATOM 650 C C . LYS A 1 81 ? 8.156 -5.073 9.419 1.00 96.00 81 LYS A C 1
ATOM 652 O O . LYS A 1 81 ? 9.237 -5.608 9.204 1.00 96.00 81 LYS A O 1
ATOM 657 N N . HIS A 1 82 ? 7.030 -5.432 8.801 1.00 96.44 82 HIS A N 1
ATOM 658 C CA . HIS A 1 82 ? 6.944 -6.593 7.907 1.00 96.44 82 HIS A CA 1
ATOM 659 C C . HIS A 1 82 ? 6.926 -6.247 6.414 1.00 96.44 82 HIS A C 1
ATOM 661 O O . HIS A 1 82 ? 7.379 -7.048 5.605 1.00 96.44 82 HIS A O 1
ATOM 667 N N . LEU A 1 83 ? 6.399 -5.080 6.042 1.00 96.44 83 LEU A N 1
ATOM 668 C CA . LEU A 1 83 ? 6.119 -4.733 4.646 1.00 96.44 83 LEU A CA 1
ATOM 669 C C . LEU A 1 83 ? 7.045 -3.646 4.090 1.00 96.44 83 LEU A C 1
ATOM 671 O O . LEU A 1 83 ? 7.212 -3.554 2.876 1.00 96.44 83 LEU A O 1
ATOM 675 N N . THR A 1 84 ? 7.646 -2.802 4.939 1.00 95.81 84 THR A N 1
ATOM 676 C CA . THR A 1 84 ? 8.501 -1.700 4.460 1.00 95.81 84 THR A CA 1
ATOM 677 C C . THR A 1 84 ? 9.702 -2.244 3.698 1.00 95.81 84 THR A C 1
ATOM 679 O O . THR A 1 84 ? 10.407 -3.124 4.180 1.00 95.81 84 THR A O 1
ATOM 682 N N . GLY A 1 85 ? 9.969 -1.683 2.519 1.00 94.19 85 GLY A N 1
ATOM 683 C CA . GLY A 1 85 ? 11.044 -2.129 1.637 1.00 94.19 85 GLY A CA 1
ATOM 684 C C . GLY A 1 85 ? 10.680 -3.326 0.759 1.00 94.19 85 GLY A C 1
ATOM 685 O O . GLY A 1 85 ? 11.418 -3.593 -0.190 1.00 94.19 85 GLY A O 1
ATOM 686 N N . GLY A 1 86 ? 9.546 -3.985 1.023 1.00 95.44 86 GLY A N 1
ATOM 687 C CA . GLY A 1 86 ? 8.972 -5.004 0.154 1.00 95.44 86 GLY A CA 1
ATOM 688 C C . GLY A 1 86 ? 8.530 -4.437 -1.195 1.00 95.44 86 GLY A C 1
ATOM 689 O O . GLY A 1 86 ? 8.390 -3.220 -1.368 1.00 95.44 86 GLY A O 1
ATOM 690 N N . ARG A 1 87 ? 8.321 -5.338 -2.153 1.00 94.88 87 ARG A N 1
ATOM 691 C CA . ARG A 1 87 ? 7.743 -5.045 -3.467 1.00 94.88 87 ARG A CA 1
ATOM 692 C C . ARG A 1 87 ? 6.381 -5.721 -3.571 1.00 94.88 87 ARG A C 1
ATOM 694 O O . ARG A 1 87 ? 6.201 -6.787 -2.983 1.00 94.88 87 ARG A O 1
ATOM 701 N N . ILE A 1 88 ? 5.455 -5.059 -4.256 1.00 92.06 88 ILE A N 1
ATOM 702 C CA . ILE A 1 88 ? 4.118 -5.580 -4.566 1.00 92.06 88 ILE A CA 1
ATOM 703 C C . ILE A 1 88 ? 4.192 -6.509 -5.774 1.00 92.06 88 ILE A C 1
ATOM 705 O O . ILE A 1 88 ? 4.844 -6.113 -6.766 1.00 92.06 88 ILE A O 1
#